Protein AF-A0A6N2KMR7-F1 (afdb_monomer_lite)

Radius of gyration: 20.96 Å; chains: 1; bounding box: 50×30×51 Å

InterPro domains:
  IPR036188 FAD/NAD(P)-binding domain superfamily [G3DSA:3.50.50.60] (3-85)

Foldseek 3Di:
DDPVVVVVCPPPPHPDDPPFAWQAWDQDPQCKIWTAGLVRDTPDIDNDDDDDDLQQLECVVCVVSVHHRRDDCVVPVPVNVVSHPPDDFDKDKDKDKDQDDPPVDPDQKDADDPDQWWGIKGFPCVDPPRDPGIGIMITITGDD

Secondary structure (DSSP, 8-state):
--HHHHHHHTSTT-----S--EEEEEE-TTS-EEEEETTS-EEEEES------GGGT-HHHHHHHSS--SB-GGG-HHHHHHHHT-----EEEEEEEESS--TT---SEEE-SS-SSEEEEEEGGGSTTPPSS-EEEEEEEE--

Sequence (144 aa):
MNSICKALCNETGVESKFGASIGRLECLDDEKWSLTGLDGKNLGHFSGVVLSDKSIASPRFTHVTGRPPPLDLSLTPELALKLQDIPVSPCFALMLAFAEPLSSISVKGFSFKNSEILRWSHCESSKPGLKDGCYIQQQIMQVA

Structure (mmCIF, N/CA/C/O backbone):
data_AF-A0A6N2KMR7-F1
#
_entry.id   AF-A0A6N2KMR7-F1
#
loop_
_atom_site.group_PDB
_atom_site.id
_atom_site.type_symbol
_atom_site.label_atom_id
_atom_site.label_alt_id
_atom_site.label_comp_id
_atom_site.label_asym_id
_atom_site.label_entity_id
_atom_site.label_seq_id
_atom_site.pdbx_PDB_ins_code
_atom_site.Cartn_x
_atom_site.Cartn_y
_atom_site.Cartn_z
_atom_site.occupancy
_atom_site.B_iso_or_equiv
_atom_site.auth_seq_id
_atom_site.auth_comp_id
_atom_site.auth_asym_id
_atom_site.auth_atom_id
_atom_site.pdbx_PDB_model_num
ATOM 1 N N . MET A 1 1 ? 1.963 4.915 8.813 1.00 70.38 1 MET A N 1
ATOM 2 C CA . MET A 1 1 ? 2.772 3.683 8.962 1.00 70.38 1 MET A CA 1
ATOM 3 C C . MET A 1 1 ? 2.676 3.186 10.399 1.00 70.38 1 MET A C 1
ATOM 5 O O . MET A 1 1 ? 2.878 3.993 11.303 1.00 70.38 1 MET A O 1
ATOM 9 N N . ASN A 1 2 ? 2.342 1.908 10.609 1.00 86.69 2 ASN A N 1
ATOM 10 C CA . ASN A 1 2 ? 2.277 1.312 11.950 1.00 86.69 2 ASN A CA 1
ATOM 11 C C . ASN A 1 2 ? 3.689 1.034 12.518 1.00 86.69 2 ASN A C 1
ATOM 13 O O . ASN A 1 2 ? 4.682 1.128 11.797 1.00 86.69 2 ASN A O 1
ATOM 17 N N . SER A 1 3 ? 3.786 0.734 13.815 1.00 88.69 3 SER A N 1
ATOM 18 C CA . SER A 1 3 ? 5.062 0.499 14.512 1.00 88.69 3 SER A CA 1
ATOM 19 C C . SER A 1 3 ? 5.852 -0.691 13.958 1.00 88.69 3 SER A C 1
ATOM 21 O O . SER A 1 3 ? 7.073 -0.613 13.880 1.00 88.69 3 SER A O 1
ATOM 23 N N . ILE A 1 4 ? 5.166 -1.751 13.524 1.00 92.25 4 ILE A N 1
ATOM 24 C CA . ILE A 1 4 ? 5.787 -2.957 12.959 1.00 92.25 4 ILE A CA 1
ATOM 25 C C . ILE A 1 4 ? 6.536 -2.614 11.669 1.00 92.25 4 ILE A C 1
ATOM 27 O O . ILE A 1 4 ? 7.726 -2.886 11.552 1.00 92.25 4 ILE A O 1
ATOM 31 N N . CYS A 1 5 ? 5.871 -1.950 10.721 1.00 92.50 5 CYS A N 1
ATOM 32 C CA . CYS A 1 5 ? 6.503 -1.543 9.470 1.00 92.50 5 CYS A CA 1
ATOM 33 C C . CYS A 1 5 ? 7.652 -0.557 9.713 1.00 92.50 5 CYS A C 1
ATOM 35 O O . CYS A 1 5 ? 8.672 -0.658 9.045 1.00 92.50 5 CYS A O 1
ATOM 37 N N . LYS A 1 6 ? 7.524 0.355 10.691 1.00 92.81 6 LYS A N 1
ATOM 38 C CA . LYS A 1 6 ? 8.619 1.270 11.059 1.00 92.81 6 LYS A CA 1
ATOM 39 C C . LYS A 1 6 ? 9.860 0.521 11.538 1.00 92.81 6 LYS A C 1
ATOM 41 O O . LYS A 1 6 ? 10.958 0.912 11.167 1.00 92.81 6 LYS A O 1
ATOM 46 N N . ALA A 1 7 ? 9.690 -0.524 12.348 1.00 95.19 7 ALA A N 1
ATOM 47 C CA . ALA A 1 7 ? 10.809 -1.342 12.805 1.00 95.19 7 ALA A CA 1
ATOM 48 C C . ALA A 1 7 ? 11.517 -2.013 11.618 1.00 95.19 7 ALA A C 1
ATOM 50 O O . ALA A 1 7 ? 12.725 -1.869 11.481 1.00 95.19 7 ALA A O 1
ATOM 51 N N . LEU A 1 8 ? 10.755 -2.632 10.707 1.00 94.00 8 LEU A N 1
ATOM 52 C CA . LEU A 1 8 ? 11.303 -3.272 9.504 1.00 94.00 8 LEU A CA 1
ATOM 53 C C . LEU A 1 8 ? 12.011 -2.281 8.567 1.00 94.00 8 LEU A C 1
ATOM 55 O O . LEU A 1 8 ? 13.038 -2.607 7.983 1.00 94.00 8 LEU A O 1
ATOM 59 N N . CYS A 1 9 ? 11.491 -1.059 8.437 1.00 94.00 9 CYS A N 1
ATOM 60 C CA . CYS A 1 9 ? 12.112 -0.003 7.634 1.00 94.00 9 CYS A CA 1
ATOM 61 C C . CYS A 1 9 ? 13.466 0.480 8.175 1.00 94.00 9 CYS A C 1
ATOM 63 O O . CYS A 1 9 ? 14.212 1.098 7.419 1.00 94.00 9 CYS A O 1
ATOM 65 N N . ASN A 1 10 ? 13.749 0.232 9.457 1.00 93.81 10 ASN A N 1
ATOM 66 C CA . ASN A 1 10 ? 14.956 0.673 10.155 1.00 93.81 10 ASN A CA 1
ATOM 67 C C . ASN A 1 10 ? 15.948 -0.479 10.408 1.00 93.81 10 ASN A C 1
ATOM 69 O O . ASN A 1 10 ? 16.920 -0.291 11.139 1.00 93.81 10 ASN A O 1
ATOM 73 N N . GLU A 1 11 ? 15.689 -1.666 9.855 1.00 96.38 11 GLU A N 1
ATOM 74 C CA . GLU A 1 11 ? 16.571 -2.826 9.981 1.00 96.38 11 GLU A CA 1
ATOM 75 C C . GLU A 1 11 ? 17.934 -2.557 9.317 1.00 96.38 11 GLU A C 1
ATOM 77 O O . GLU A 1 11 ? 18.044 -1.804 8.344 1.00 96.38 11 GLU A O 1
ATOM 82 N N . THR A 1 12 ? 19.000 -3.172 9.835 1.00 96.44 12 THR A N 1
ATOM 83 C CA . THR A 1 12 ? 20.358 -2.916 9.329 1.00 96.44 12 THR A CA 1
ATOM 84 C C . THR A 1 12 ? 20.485 -3.359 7.870 1.00 96.44 12 THR A C 1
ATOM 86 O O . THR A 1 12 ? 20.189 -4.501 7.531 1.00 96.44 12 THR A O 1
ATOM 89 N N . GLY A 1 13 ? 20.961 -2.458 7.005 1.00 95.50 13 GLY A N 1
ATOM 90 C CA . GLY A 1 13 ? 21.101 -2.709 5.566 1.00 95.50 13 GLY A CA 1
ATOM 91 C C . GLY A 1 13 ? 19.853 -2.391 4.735 1.00 95.50 13 GLY A C 1
ATOM 92 O O . GLY A 1 13 ? 19.892 -2.556 3.518 1.00 95.50 13 GLY A O 1
ATOM 93 N N . VAL A 1 14 ? 18.771 -1.902 5.352 1.00 95.00 14 VAL A N 1
ATOM 94 C CA . VAL A 1 14 ? 17.563 -1.454 4.645 1.00 95.00 14 VAL A CA 1
ATOM 95 C C . VAL A 1 14 ? 17.596 0.060 4.435 1.00 95.00 14 VAL A C 1
ATOM 97 O O . VAL A 1 14 ? 17.665 0.834 5.386 1.00 95.00 14 VAL A O 1
ATOM 100 N N . GLU A 1 15 ? 17.485 0.496 3.178 1.00 94.81 15 GLU A N 1
ATOM 101 C CA . GLU A 1 15 ? 17.237 1.898 2.830 1.00 94.81 15 GLU A CA 1
ATOM 102 C C . GLU A 1 15 ? 15.759 2.086 2.461 1.00 94.81 15 GLU A C 1
ATOM 104 O O . GLU A 1 15 ? 15.278 1.562 1.456 1.00 94.81 15 GLU A O 1
ATOM 109 N N . SER A 1 16 ? 15.027 2.857 3.269 1.00 93.50 16 SER A N 1
ATOM 110 C CA . SER A 1 16 ? 13.608 3.150 3.031 1.00 93.50 16 SER A CA 1
ATOM 111 C C . SER A 1 16 ? 13.420 4.529 2.391 1.00 93.50 16 SER A C 1
ATOM 113 O O . SER A 1 16 ? 13.817 5.541 2.967 1.00 93.50 16 SER A O 1
ATOM 115 N N . LYS A 1 17 ? 12.750 4.591 1.231 1.00 92.12 17 LYS A N 1
ATOM 116 C CA . LYS A 1 17 ? 12.401 5.847 0.538 1.00 92.12 17 LYS A CA 1
ATOM 117 C C . LYS A 1 17 ? 10.891 6.079 0.550 1.00 92.12 17 LYS A C 1
ATOM 119 O O . LYS A 1 17 ? 10.124 5.241 0.085 1.00 92.12 17 LYS A O 1
ATOM 124 N N . PHE A 1 18 ? 10.464 7.240 1.049 1.00 91.50 18 PHE A N 1
ATOM 125 C CA . PHE A 1 18 ? 9.055 7.651 1.098 1.00 91.50 18 PHE A CA 1
ATOM 126 C C . PHE A 1 18 ? 8.759 8.770 0.104 1.00 91.50 18 PHE A C 1
ATOM 128 O O . PHE A 1 18 ? 9.647 9.528 -0.274 1.00 91.50 18 PHE A O 1
ATOM 135 N N . GLY A 1 19 ? 7.500 8.868 -0.333 1.00 90.50 19 GLY A N 1
ATOM 136 C CA . GLY A 1 19 ? 7.081 9.853 -1.337 1.00 90.50 19 GLY A CA 1
ATOM 137 C C . GLY A 1 19 ? 7.582 9.559 -2.757 1.00 90.50 19 GLY A C 1
ATOM 138 O O . GLY A 1 19 ? 7.258 10.299 -3.679 1.00 90.50 19 GLY A O 1
ATOM 139 N N . ALA A 1 20 ? 8.327 8.468 -2.954 1.00 91.88 20 ALA A N 1
ATOM 140 C CA . ALA A 1 20 ? 8.743 7.989 -4.263 1.00 91.88 20 ALA A CA 1
ATOM 141 C C . ALA A 1 20 ? 7.660 7.070 -4.841 1.00 91.88 20 ALA A C 1
ATOM 143 O O . ALA A 1 20 ? 7.450 5.961 -4.355 1.00 91.88 20 ALA A O 1
ATOM 144 N N . SER A 1 21 ? 6.961 7.537 -5.874 1.00 91.94 21 SER A N 1
ATOM 145 C CA . SER A 1 21 ? 6.011 6.711 -6.624 1.00 91.94 21 SER A CA 1
ATOM 146 C C . SER A 1 21 ? 6.685 6.187 -7.881 1.00 91.94 21 SER A C 1
ATOM 148 O O . SER A 1 21 ? 7.198 6.983 -8.667 1.00 91.94 21 SER A O 1
ATOM 150 N N . ILE A 1 22 ? 6.683 4.871 -8.081 1.00 93.06 22 ILE A N 1
ATOM 151 C CA . ILE A 1 22 ? 7.292 4.263 -9.265 1.00 93.06 22 ILE A CA 1
ATOM 152 C C . ILE A 1 22 ? 6.375 4.475 -10.470 1.00 93.06 22 ILE A C 1
ATOM 154 O O . ILE A 1 22 ? 5.182 4.186 -10.405 1.00 93.06 22 ILE A O 1
ATOM 158 N N . GLY A 1 23 ? 6.930 5.015 -11.552 1.00 92.75 23 GLY A N 1
ATOM 159 C CA . GLY A 1 23 ? 6.217 5.293 -12.797 1.00 92.75 23 GLY A CA 1
ATOM 160 C C . GLY A 1 23 ? 6.558 4.335 -13.932 1.00 92.75 23 GLY A C 1
ATOM 161 O O . GLY A 1 23 ? 5.735 4.151 -14.821 1.00 92.75 23 GLY A O 1
ATOM 162 N N . ARG A 1 24 ? 7.751 3.730 -13.912 1.00 92.06 24 ARG A N 1
ATOM 163 C CA . ARG A 1 24 ? 8.189 2.743 -14.905 1.00 92.06 24 ARG A CA 1
ATOM 164 C C . ARG A 1 24 ? 9.224 1.790 -14.311 1.00 92.06 24 ARG A C 1
ATOM 166 O O . ARG A 1 24 ? 10.106 2.227 -13.566 1.00 92.06 24 ARG A O 1
ATOM 173 N N . LEU A 1 25 ? 9.110 0.518 -14.679 1.00 91.94 25 LEU A N 1
ATOM 174 C CA . LEU A 1 25 ? 10.096 -0.533 -14.467 1.00 91.94 25 LEU A CA 1
ATOM 175 C C . LEU A 1 25 ? 10.515 -1.099 -15.815 1.00 91.94 25 LEU A C 1
ATOM 177 O O . LEU A 1 25 ? 9.667 -1.437 -16.636 1.00 91.94 25 LEU A O 1
ATOM 181 N N . GLU A 1 26 ? 11.817 -1.230 -16.011 1.00 90.38 26 GLU A N 1
ATOM 182 C CA . GLU A 1 26 ? 12.391 -1.747 -17.248 1.00 90.38 26 GLU A CA 1
ATOM 183 C C . GLU A 1 26 ? 13.459 -2.788 -16.916 1.00 90.38 26 GLU A C 1
ATOM 185 O O . GLU A 1 26 ? 14.340 -2.532 -16.092 1.00 90.38 26 GLU A O 1
ATOM 190 N N . CYS A 1 27 ? 13.352 -3.968 -17.529 1.00 87.25 27 CYS A N 1
ATOM 191 C CA . CYS A 1 27 ? 14.391 -4.988 -17.470 1.00 87.25 27 CYS A CA 1
ATOM 192 C C . CYS A 1 27 ? 15.380 -4.730 -18.608 1.00 87.25 27 CYS A C 1
ATOM 194 O O . CYS A 1 27 ? 14.987 -4.682 -19.771 1.00 87.25 27 CYS A O 1
ATOM 196 N N . LEU A 1 28 ? 16.646 -4.542 -18.258 1.00 84.88 28 LEU A N 1
ATOM 197 C CA . LEU A 1 28 ? 17.759 -4.345 -19.180 1.00 84.88 28 LEU A CA 1
ATOM 198 C C . LEU A 1 28 ? 18.403 -5.700 -19.527 1.00 84.88 28 LEU A C 1
ATOM 200 O O . LEU A 1 28 ? 18.197 -6.686 -18.818 1.00 84.88 28 LEU A O 1
ATOM 204 N N . ASP A 1 29 ? 19.235 -5.722 -20.572 1.00 77.69 29 ASP A N 1
ATOM 205 C CA . ASP A 1 29 ? 19.816 -6.933 -21.188 1.00 77.69 29 ASP A CA 1
ATOM 206 C C . ASP A 1 29 ? 20.681 -7.823 -20.252 1.00 77.69 29 ASP A C 1
ATOM 208 O O . ASP A 1 29 ? 20.979 -8.962 -20.595 1.00 77.69 29 ASP A O 1
ATOM 212 N N . ASP A 1 30 ? 21.030 -7.345 -19.049 1.00 76.75 30 ASP A N 1
ATOM 213 C CA . ASP A 1 30 ? 21.846 -8.035 -18.026 1.00 76.75 30 ASP A CA 1
ATOM 214 C C . ASP A 1 30 ? 21.025 -8.563 -16.818 1.00 76.75 30 ASP A C 1
ATOM 216 O O . ASP A 1 30 ? 21.556 -8.689 -15.713 1.00 76.75 30 ASP A O 1
ATOM 220 N N . GLU A 1 31 ? 19.706 -8.747 -16.952 1.00 72.81 31 GLU A N 1
ATOM 221 C CA . GLU A 1 31 ? 18.780 -8.980 -15.815 1.00 72.81 31 GLU A CA 1
ATOM 222 C C . GLU A 1 31 ? 18.812 -7.862 -14.749 1.00 72.81 31 GLU A C 1
ATOM 224 O O . GLU A 1 31 ? 18.358 -8.012 -13.611 1.00 72.81 31 GLU A O 1
ATOM 229 N N . LYS A 1 32 ? 19.340 -6.692 -15.123 1.00 89.25 32 LYS A N 1
ATOM 230 C CA . LYS A 1 32 ? 19.325 -5.484 -14.300 1.00 89.25 32 LYS A CA 1
ATOM 231 C C . LYS A 1 32 ? 18.017 -4.748 -14.513 1.00 89.25 32 LYS A C 1
ATOM 233 O O . LYS A 1 32 ? 17.578 -4.540 -15.637 1.00 89.25 32 LYS A O 1
ATOM 238 N N . TRP A 1 33 ? 17.444 -4.262 -13.431 1.00 92.19 33 TRP A N 1
ATOM 239 C CA . TRP A 1 33 ? 16.207 -3.503 -13.439 1.00 92.19 33 TRP A CA 1
ATOM 240 C C . TRP A 1 33 ? 16.489 -2.022 -13.267 1.00 92.19 33 TRP A C 1
ATOM 242 O O . TRP A 1 33 ? 17.208 -1.639 -12.344 1.00 92.19 33 TRP A O 1
ATOM 252 N N . SER A 1 34 ? 15.897 -1.190 -14.116 1.00 93.88 34 SER A N 1
ATOM 253 C CA . SER A 1 34 ? 15.903 0.265 -13.973 1.00 93.88 34 SER A CA 1
ATOM 254 C C . SER A 1 34 ? 14.548 0.753 -13.470 1.00 93.88 34 SER A C 1
ATOM 256 O O . SER A 1 34 ? 13.500 0.364 -13.996 1.00 93.88 34 SER A O 1
ATOM 258 N N . LEU A 1 35 ? 14.558 1.601 -12.438 1.00 94.81 35 LEU A N 1
ATOM 259 C CA . LEU A 1 35 ? 13.351 2.190 -11.855 1.00 94.81 35 LEU A CA 1
ATOM 260 C C . LEU A 1 35 ? 13.310 3.688 -12.135 1.00 94.81 35 LEU A C 1
ATOM 262 O O . LEU A 1 35 ? 14.225 4.432 -11.780 1.00 94.81 35 LEU A O 1
ATOM 266 N N . THR A 1 36 ? 12.193 4.149 -12.692 1.00 95.44 36 THR A N 1
ATOM 267 C CA . THR A 1 36 ? 11.924 5.576 -12.903 1.00 95.44 36 THR A CA 1
ATOM 268 C C . THR A 1 36 ? 10.685 5.996 -12.123 1.00 95.44 36 THR A C 1
ATOM 270 O O . THR A 1 36 ? 9.660 5.309 -12.132 1.00 95.44 36 THR A O 1
ATOM 273 N N . GLY A 1 37 ? 10.771 7.129 -11.432 1.00 94.38 37 GLY A N 1
ATOM 274 C CA . GLY A 1 37 ? 9.666 7.714 -10.685 1.00 94.38 37 GLY A CA 1
ATOM 275 C C . GLY A 1 37 ? 8.575 8.287 -11.590 1.00 94.38 37 GLY A C 1
ATOM 276 O O . GLY A 1 37 ? 8.797 8.594 -12.761 1.00 94.38 37 GLY A O 1
ATOM 277 N N . LEU A 1 38 ? 7.378 8.493 -11.042 1.00 92.56 38 LEU A N 1
ATOM 278 C CA . LEU A 1 38 ? 6.309 9.237 -11.720 1.00 92.56 38 LEU A CA 1
ATOM 279 C C . LEU A 1 38 ? 6.720 10.681 -12.049 1.00 92.56 38 LEU A C 1
ATOM 281 O O . LEU A 1 38 ? 6.232 11.259 -13.019 1.00 92.56 38 LEU A O 1
ATOM 285 N N . ASP A 1 39 ? 7.652 11.256 -11.298 1.00 92.81 39 ASP A N 1
ATOM 286 C CA . ASP A 1 39 ? 8.252 12.559 -11.593 1.00 92.81 39 ASP A CA 1
ATOM 287 C C . ASP A 1 39 ? 9.311 12.510 -12.712 1.00 92.81 39 ASP A C 1
ATOM 289 O O . ASP A 1 39 ? 9.875 13.542 -13.066 1.00 92.81 39 ASP A O 1
ATOM 293 N N . GLY A 1 40 ? 9.572 11.331 -13.286 1.00 92.44 40 GLY A N 1
ATOM 294 C CA . GLY A 1 40 ? 10.562 11.114 -14.340 1.00 92.44 40 GLY A CA 1
ATOM 295 C C . GLY A 1 40 ? 11.996 10.963 -13.832 1.00 92.44 40 GLY A C 1
ATOM 296 O O . GLY A 1 40 ? 12.901 10.781 -14.643 1.00 92.44 40 GLY A O 1
ATOM 297 N N . LYS A 1 41 ? 12.240 11.021 -12.516 1.00 94.81 41 LYS A N 1
ATOM 298 C CA . LYS A 1 41 ? 13.593 10.856 -11.971 1.00 94.81 41 LYS A CA 1
ATOM 299 C C . LYS A 1 41 ? 14.016 9.395 -11.975 1.00 94.81 41 LYS A C 1
ATOM 301 O O . LYS A 1 41 ? 13.223 8.508 -11.662 1.00 94.81 41 LYS A O 1
ATOM 306 N N . ASN A 1 42 ? 15.294 9.157 -12.257 1.00 94.75 42 ASN A N 1
ATOM 307 C CA . ASN A 1 42 ? 15.900 7.843 -12.084 1.00 94.75 42 ASN A CA 1
ATOM 308 C C . ASN A 1 42 ? 16.044 7.538 -10.582 1.00 94.75 42 ASN A C 1
ATOM 310 O O . ASN A 1 42 ? 16.598 8.344 -9.832 1.00 94.75 42 ASN A O 1
ATOM 314 N N . LEU A 1 43 ? 15.518 6.393 -10.149 1.00 94.69 43 LEU A N 1
ATOM 315 C CA . LEU A 1 43 ? 15.523 5.949 -8.753 1.00 94.69 43 LEU A CA 1
ATOM 316 C C . LEU A 1 43 ? 16.609 4.907 -8.457 1.00 94.69 43 LEU A C 1
ATOM 318 O O . LEU A 1 43 ? 16.883 4.646 -7.283 1.00 94.69 43 LEU A O 1
ATOM 322 N N . GLY A 1 44 ? 17.237 4.347 -9.492 1.00 94.31 44 GLY A N 1
ATOM 323 C CA . GLY A 1 44 ? 18.372 3.439 -9.387 1.00 94.31 44 GLY A CA 1
ATOM 324 C C . GLY A 1 44 ? 18.294 2.234 -10.320 1.00 94.31 44 GLY A C 1
ATOM 325 O O . GLY A 1 44 ? 17.309 2.023 -11.031 1.00 94.31 44 GLY A O 1
ATOM 326 N N . HIS A 1 45 ? 19.360 1.434 -10.258 1.00 94.81 45 HIS A N 1
ATOM 327 C CA . HIS A 1 45 ? 19.469 0.141 -10.922 1.00 94.81 45 HIS A CA 1
ATOM 328 C C . HIS A 1 45 ? 19.614 -0.965 -9.881 1.00 94.81 45 HIS A C 1
ATOM 330 O O . HIS A 1 45 ? 20.354 -0.803 -8.909 1.00 94.81 45 HIS A O 1
ATOM 336 N N . PHE A 1 46 ? 18.927 -2.082 -10.093 1.00 93.94 46 PHE A N 1
ATOM 337 C CA . PHE A 1 46 ? 18.835 -3.168 -9.123 1.00 93.94 46 PHE A CA 1
ATOM 338 C C . PHE A 1 46 ? 19.002 -4.518 -9.812 1.00 93.94 46 PHE A C 1
ATOM 340 O O . PHE A 1 46 ? 18.495 -4.720 -10.909 1.00 93.94 46 PHE A O 1
ATOM 347 N N . SER A 1 47 ? 19.670 -5.467 -9.159 1.00 93.38 47 SER A N 1
ATOM 348 C CA . SER A 1 47 ? 19.814 -6.836 -9.683 1.00 93.38 47 SER A CA 1
ATOM 349 C C . SER A 1 47 ? 18.516 -7.648 -9.618 1.00 93.38 47 SER A C 1
ATOM 351 O O . SER A 1 47 ? 18.439 -8.743 -10.152 1.00 93.38 47 SER A O 1
ATOM 353 N N . GLY A 1 48 ? 17.500 -7.141 -8.922 1.00 90.62 48 GLY A N 1
ATOM 354 C CA . GLY A 1 48 ? 16.201 -7.779 -8.796 1.00 90.62 48 GLY A CA 1
ATOM 355 C C . GLY A 1 48 ? 15.203 -6.833 -8.148 1.00 90.62 48 GLY A C 1
ATOM 356 O O . GLY A 1 48 ? 15.582 -5.934 -7.392 1.00 90.62 48 GLY A O 1
ATOM 357 N N . VAL A 1 49 ? 13.924 -7.029 -8.455 1.00 90.50 49 VAL A N 1
ATOM 358 C CA . VAL A 1 49 ? 12.834 -6.197 -7.943 1.00 90.50 49 VAL A CA 1
ATOM 359 C C . VAL A 1 49 ? 11.735 -7.091 -7.398 1.00 90.50 49 VAL A C 1
ATOM 361 O O . VAL A 1 49 ? 11.293 -8.027 -8.059 1.00 90.50 49 VAL A O 1
ATOM 364 N N . VAL A 1 50 ? 11.269 -6.771 -6.192 1.00 91.00 50 VAL A N 1
ATOM 365 C CA . VAL A 1 50 ? 10.104 -7.414 -5.584 1.00 91.00 50 VAL A CA 1
ATOM 366 C C . VAL A 1 50 ? 8.953 -6.423 -5.569 1.00 91.00 50 VAL A C 1
ATOM 368 O O . VAL A 1 50 ? 9.069 -5.316 -5.045 1.00 91.00 50 VAL A O 1
ATOM 371 N N . LEU A 1 51 ? 7.831 -6.838 -6.147 1.00 88.00 51 LEU A N 1
ATOM 372 C CA . LEU A 1 51 ? 6.626 -6.031 -6.280 1.00 88.00 51 LEU A CA 1
ATOM 373 C C . LEU A 1 51 ? 5.560 -6.554 -5.322 1.00 88.00 51 LEU A C 1
ATOM 375 O O . LEU A 1 51 ? 5.130 -7.699 -5.432 1.00 88.00 51 LEU A O 1
ATOM 379 N N . SER A 1 52 ? 5.134 -5.715 -4.381 1.00 89.12 52 SER A N 1
ATOM 380 C CA . SER A 1 52 ? 4.100 -6.058 -3.396 1.00 89.12 52 SER A CA 1
ATOM 381 C C . SER A 1 52 ? 2.750 -5.390 -3.668 1.00 89.12 52 SER A C 1
ATOM 383 O O . SER A 1 52 ? 1.738 -5.812 -3.111 1.00 89.12 52 SER A O 1
ATOM 385 N N . ASP A 1 53 ? 2.712 -4.367 -4.526 1.00 84.62 53 ASP A N 1
ATOM 386 C CA . ASP A 1 53 ? 1.498 -3.615 -4.834 1.00 84.62 53 ASP A CA 1
ATOM 387 C C . ASP A 1 53 ? 0.887 -4.044 -6.177 1.00 84.62 53 ASP A C 1
ATOM 389 O O . ASP A 1 53 ? 1.533 -4.019 -7.224 1.00 84.62 53 ASP A O 1
ATOM 393 N N . LYS A 1 54 ? -0.401 -4.396 -6.155 1.00 78.69 54 LYS A N 1
ATOM 394 C CA . LYS A 1 54 ? -1.165 -4.827 -7.339 1.00 78.69 54 LYS A CA 1
ATOM 395 C C . LYS A 1 54 ? -1.312 -3.737 -8.412 1.00 78.69 54 LYS A C 1
ATOM 397 O O . LYS A 1 54 ? -1.617 -4.044 -9.562 1.00 78.69 54 LYS A O 1
ATOM 402 N N . SER A 1 55 ? -1.174 -2.459 -8.050 1.00 80.31 55 SER A N 1
ATOM 403 C CA . SER A 1 55 ? -1.330 -1.332 -8.976 1.00 80.31 55 SER A CA 1
ATOM 404 C C . SER A 1 55 ? -0.233 -1.292 -10.029 1.00 80.31 55 SER A C 1
ATOM 406 O O . SER A 1 55 ? -0.448 -0.700 -11.080 1.00 80.31 55 SER A O 1
ATOM 408 N N . ILE A 1 56 ? 0.880 -1.999 -9.809 1.00 82.56 56 ILE A N 1
ATOM 409 C CA . ILE A 1 56 ? 2.019 -2.030 -10.728 1.00 82.56 56 ILE A CA 1
ATOM 410 C C . ILE A 1 56 ? 1.658 -2.484 -12.149 1.00 82.56 56 ILE A C 1
ATOM 412 O O . ILE A 1 56 ? 2.310 -2.101 -13.114 1.00 82.56 56 ILE A O 1
ATOM 416 N N . ALA A 1 57 ? 0.598 -3.280 -12.258 1.00 82.88 57 ALA A N 1
ATOM 417 C CA . ALA A 1 57 ? 0.112 -3.898 -13.481 1.00 82.88 57 ALA A CA 1
ATOM 418 C C . ALA A 1 57 ? -1.380 -3.605 -13.733 1.00 82.88 57 ALA A C 1
ATOM 420 O O . ALA A 1 57 ? -1.947 -4.019 -14.741 1.00 82.88 57 ALA A O 1
ATOM 421 N N . SER A 1 58 ? -2.051 -2.922 -12.800 1.00 81.75 58 SER A N 1
ATOM 422 C CA . SER A 1 58 ? -3.501 -2.747 -12.846 1.00 81.75 58 SER A CA 1
ATOM 423 C C . SER A 1 58 ? -3.894 -1.554 -13.722 1.00 81.75 58 SER A C 1
ATOM 425 O O . SER A 1 58 ? -3.352 -0.464 -13.520 1.00 81.75 58 SER A O 1
ATOM 427 N N . PRO A 1 59 ? -4.944 -1.668 -14.561 1.00 81.06 59 PRO A N 1
ATOM 428 C CA . PRO A 1 59 ? -5.514 -0.529 -15.291 1.00 81.06 59 PRO A CA 1
ATOM 429 C C . PRO A 1 59 ? -5.935 0.645 -14.391 1.00 81.06 59 PRO A C 1
ATOM 431 O O . PRO A 1 59 ? -5.989 1.795 -14.823 1.00 81.06 59 PRO A O 1
ATOM 434 N N . ARG A 1 60 ? -6.189 0.388 -13.100 1.00 82.44 60 ARG A N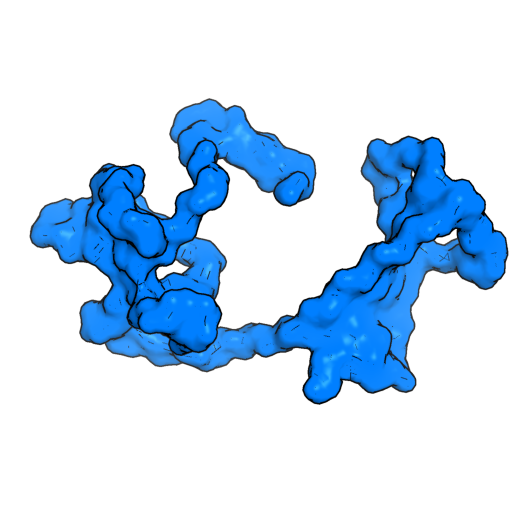 1
ATOM 435 C CA . ARG A 1 60 ? -6.507 1.435 -12.115 1.00 82.44 60 ARG A CA 1
ATOM 436 C C . ARG A 1 60 ? -5.389 2.454 -11.959 1.00 82.44 60 ARG A C 1
ATOM 438 O O . ARG A 1 60 ? -5.677 3.614 -11.685 1.00 82.44 60 ARG A O 1
ATOM 445 N N . PHE A 1 61 ? -4.137 2.035 -12.135 1.00 86.75 61 PHE A N 1
ATOM 446 C CA . PHE A 1 61 ? -3.005 2.951 -12.124 1.00 86.75 61 PHE A CA 1
ATOM 447 C C . PHE A 1 61 ? -3.186 4.037 -13.182 1.00 86.75 61 PHE A C 1
ATOM 449 O O . PHE A 1 61 ? -3.027 5.220 -12.888 1.00 86.75 61 PHE A O 1
ATOM 456 N N . THR A 1 62 ? -3.620 3.650 -14.381 1.00 88.25 62 THR A N 1
ATOM 457 C CA . THR A 1 62 ? -3.908 4.580 -15.473 1.00 88.25 62 THR A CA 1
ATOM 458 C C . THR A 1 62 ? -5.082 5.489 -15.165 1.00 88.25 62 THR A C 1
ATOM 460 O O . THR A 1 62 ? -4.982 6.687 -15.403 1.00 88.25 62 THR A O 1
ATOM 463 N N . HIS A 1 63 ? -6.152 4.979 -14.555 1.00 86.62 63 HIS A N 1
ATOM 464 C CA . HIS A 1 63 ? -7.281 5.826 -14.154 1.00 86.62 63 HIS A CA 1
ATOM 465 C C . HIS A 1 63 ? -6.898 6.903 -13.125 1.00 86.62 63 HIS A C 1
ATOM 467 O O . HIS A 1 63 ? -7.461 7.992 -13.159 1.00 86.62 63 HIS A O 1
ATOM 473 N N . VAL A 1 64 ? -5.953 6.620 -12.221 1.00 86.25 64 VAL A N 1
ATOM 474 C CA . VAL A 1 64 ? -5.527 7.577 -11.181 1.00 86.25 64 VAL A CA 1
ATOM 475 C C . VAL A 1 64 ? -4.434 8.525 -11.677 1.00 86.25 64 VAL A C 1
ATOM 477 O O . VAL A 1 64 ? -4.427 9.696 -11.311 1.00 86.25 64 VAL A O 1
ATOM 480 N N . THR A 1 65 ? -3.494 8.034 -12.486 1.00 88.31 65 THR A N 1
ATOM 481 C CA . THR A 1 65 ? -2.278 8.785 -12.852 1.00 88.31 65 THR A CA 1
ATOM 482 C C . THR A 1 65 ? -2.285 9.332 -14.279 1.00 88.31 65 THR A C 1
ATOM 484 O O . THR A 1 65 ? -1.438 10.157 -14.616 1.00 88.31 65 THR A O 1
ATOM 487 N N . GLY A 1 66 ? -3.186 8.852 -15.140 1.00 90.00 66 GLY A N 1
ATOM 488 C CA . GLY A 1 66 ? -3.186 9.133 -16.579 1.00 90.00 66 GLY A CA 1
ATOM 489 C C . GLY A 1 66 ? -2.049 8.460 -17.359 1.00 90.00 66 GLY A C 1
ATOM 490 O O . GLY A 1 66 ? -1.868 8.758 -18.537 1.00 90.00 66 GLY A O 1
ATOM 491 N N . ARG A 1 67 ? -1.260 7.576 -16.730 1.00 88.50 67 ARG A N 1
ATOM 492 C CA . ARG A 1 67 ? -0.093 6.907 -17.334 1.00 88.50 67 ARG A CA 1
ATOM 493 C C . ARG A 1 67 ? -0.280 5.389 -17.408 1.00 88.50 67 ARG A C 1
ATOM 495 O O . ARG A 1 67 ? -1.049 4.840 -16.618 1.00 88.50 67 ARG A O 1
ATOM 502 N N . PRO A 1 68 ? 0.398 4.679 -18.328 1.00 89.06 68 PRO A N 1
ATOM 503 C CA . PRO A 1 68 ? 0.382 3.218 -18.311 1.00 89.06 68 PRO A CA 1
ATOM 504 C C . PRO A 1 68 ? 0.918 2.680 -16.970 1.00 89.06 68 PRO A C 1
ATOM 506 O O . PRO A 1 68 ? 1.693 3.381 -16.310 1.00 89.06 68 PRO A O 1
ATOM 509 N N . PRO A 1 69 ? 0.509 1.469 -16.548 1.00 90.12 69 PRO A N 1
ATOM 510 C CA . PRO A 1 69 ? 1.047 0.838 -15.349 1.00 90.12 69 PRO A CA 1
ATOM 511 C C . PRO A 1 69 ? 2.582 0.727 -15.411 1.00 90.12 69 PRO A C 1
ATOM 513 O O . PRO A 1 69 ? 3.129 0.568 -16.505 1.00 90.12 69 PRO A O 1
ATOM 516 N N . PRO A 1 70 ? 3.291 0.804 -14.270 1.00 90.69 70 PRO A N 1
ATOM 517 C CA . PRO A 1 70 ? 4.751 0.818 -14.270 1.00 90.69 70 PRO A CA 1
ATOM 518 C C . PRO A 1 70 ? 5.410 -0.437 -14.847 1.00 90.69 70 PRO A C 1
ATOM 520 O O . PRO A 1 70 ? 6.508 -0.327 -15.387 1.00 90.69 70 PRO A O 1
ATOM 523 N N . LEU A 1 71 ? 4.780 -1.608 -14.716 1.00 88.19 71 LEU A N 1
ATOM 524 C CA . LEU A 1 71 ? 5.272 -2.859 -15.288 1.00 88.19 71 LEU A CA 1
ATOM 525 C C . LEU A 1 71 ? 4.619 -3.115 -16.650 1.00 88.19 71 LEU A C 1
ATOM 527 O O . LEU A 1 71 ? 3.393 -3.217 -16.744 1.00 88.19 71 LEU A O 1
ATOM 531 N N . ASP A 1 72 ? 5.441 -3.289 -17.684 1.00 84.75 72 ASP A N 1
ATOM 532 C CA . ASP A 1 72 ? 4.964 -3.720 -18.996 1.00 84.75 72 ASP A CA 1
ATOM 533 C C . ASP A 1 72 ? 4.675 -5.227 -19.001 1.00 84.75 72 ASP A C 1
ATOM 535 O O . ASP A 1 72 ? 5.565 -6.076 -19.073 1.00 84.75 72 ASP A O 1
ATOM 539 N N . LEU A 1 73 ? 3.389 -5.558 -18.918 1.00 78.75 73 LEU A N 1
ATOM 540 C CA . LEU A 1 73 ? 2.909 -6.934 -18.920 1.00 78.75 73 LEU A CA 1
ATOM 541 C C . LEU A 1 73 ? 2.954 -7.609 -20.296 1.00 78.75 73 LEU A C 1
ATOM 543 O O . LEU A 1 73 ? 2.774 -8.826 -20.361 1.00 78.75 73 LEU A O 1
ATOM 547 N N . SER A 1 74 ? 3.209 -6.874 -21.385 1.00 78.38 74 SER A N 1
ATOM 548 C CA . SER A 1 74 ? 3.394 -7.489 -22.708 1.00 78.38 74 SER A CA 1
ATOM 549 C C . SER A 1 74 ? 4.591 -8.446 -22.729 1.00 78.38 74 SER A C 1
ATOM 551 O O . SER A 1 74 ? 4.584 -9.431 -23.465 1.00 78.38 74 SER A O 1
ATOM 553 N N . LEU A 1 75 ? 5.565 -8.208 -21.846 1.00 72.31 75 LEU A N 1
ATOM 554 C CA .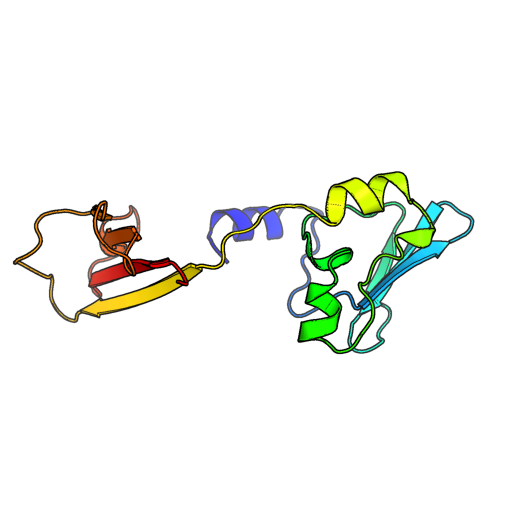 LEU A 1 75 ? 6.761 -9.028 -21.674 1.00 72.31 75 LEU A CA 1
ATOM 555 C C . LEU A 1 75 ? 6.477 -10.359 -20.959 1.00 72.31 75 LEU A C 1
ATOM 557 O O . LEU A 1 75 ? 7.256 -11.299 -21.084 1.00 72.31 75 LEU A O 1
ATOM 561 N N . THR A 1 76 ? 5.368 -10.466 -20.215 1.00 74.75 76 THR A N 1
ATOM 562 C CA . THR A 1 76 ? 4.975 -11.690 -19.488 1.00 74.75 76 THR A CA 1
ATOM 563 C C . THR A 1 76 ? 3.454 -11.918 -19.522 1.00 74.75 76 THR A C 1
ATOM 565 O O . THR A 1 76 ? 2.756 -11.706 -18.523 1.00 74.75 76 THR A O 1
ATOM 568 N N . PRO A 1 77 ? 2.910 -12.423 -20.649 1.00 77.19 77 PRO A N 1
ATOM 569 C CA . PRO A 1 77 ? 1.468 -12.626 -20.826 1.00 77.19 77 PRO A CA 1
ATOM 570 C C . PRO A 1 77 ? 0.818 -13.524 -19.759 1.00 77.19 77 PRO A C 1
ATOM 572 O O . PRO A 1 77 ? -0.312 -13.280 -19.341 1.00 77.19 77 PRO A O 1
ATOM 575 N N . GLU A 1 78 ? 1.537 -14.534 -19.261 1.00 81.44 78 GLU A N 1
ATOM 576 C CA . GLU A 1 78 ? 1.038 -15.416 -18.196 1.00 81.44 78 GLU A CA 1
ATOM 577 C C . GLU A 1 78 ? 0.820 -14.684 -16.865 1.00 81.44 78 GLU A C 1
ATOM 579 O O . GLU A 1 78 ? -0.134 -14.969 -16.136 1.00 81.44 78 GLU A O 1
ATOM 584 N N . LEU A 1 79 ? 1.702 -13.735 -16.535 1.00 78.69 79 LEU A N 1
ATOM 585 C CA . LEU A 1 79 ? 1.584 -12.916 -15.333 1.00 78.69 79 LEU A CA 1
ATOM 586 C C . LEU A 1 79 ? 0.463 -11.886 -15.496 1.00 78.69 79 LEU A C 1
ATOM 588 O O . LEU A 1 79 ? -0.281 -11.639 -14.546 1.00 78.69 79 LEU A O 1
ATOM 592 N N . ALA A 1 80 ? 0.295 -11.347 -16.706 1.00 77.00 80 ALA A N 1
ATOM 593 C CA . ALA A 1 80 ? -0.777 -10.416 -17.040 1.00 77.00 80 ALA A CA 1
ATOM 594 C C . ALA A 1 80 ? -2.158 -10.986 -16.683 1.00 77.00 80 ALA A C 1
ATOM 596 O O . ALA A 1 80 ? -2.929 -10.337 -15.976 1.00 77.00 80 ALA A O 1
ATOM 597 N N . LEU A 1 81 ? -2.430 -12.230 -17.090 1.00 78.06 81 LEU A N 1
ATOM 598 C CA . LEU A 1 81 ? -3.698 -12.913 -16.811 1.00 78.06 81 LEU A CA 1
ATOM 599 C C . LEU A 1 81 ? -3.944 -13.102 -15.308 1.00 78.06 81 LEU A C 1
ATOM 601 O O . LEU A 1 81 ? -5.061 -12.933 -14.833 1.00 78.06 81 LEU A O 1
ATOM 605 N N . LYS A 1 82 ? -2.896 -13.405 -14.533 1.00 81.62 82 LYS A N 1
ATOM 606 C CA . LYS A 1 82 ? -3.012 -13.600 -13.078 1.00 81.62 82 LYS A CA 1
ATOM 607 C C . LYS A 1 82 ? -3.242 -12.295 -12.313 1.00 81.62 82 LYS A C 1
ATOM 609 O O . LYS A 1 82 ? -3.814 -12.328 -11.226 1.00 81.62 82 LYS A O 1
ATOM 614 N N . LEU A 1 83 ? -2.772 -11.166 -12.844 1.00 78.88 83 LEU A N 1
ATOM 615 C CA . LEU A 1 83 ? -2.845 -9.863 -12.178 1.00 78.88 83 LEU A CA 1
ATOM 616 C C . LEU A 1 83 ? -4.094 -9.049 -12.550 1.00 78.88 83 LEU A C 1
ATOM 618 O O . LEU A 1 83 ? -4.509 -8.206 -11.752 1.00 78.88 83 LEU A O 1
ATOM 622 N N . GLN A 1 84 ? -4.699 -9.286 -13.720 1.00 70.88 84 GLN A N 1
ATOM 623 C CA . GLN A 1 84 ? -5.872 -8.532 -14.185 1.00 70.88 84 GLN A CA 1
ATOM 624 C C . GLN A 1 84 ? -7.105 -8.719 -13.286 1.00 70.88 84 GLN A C 1
ATOM 626 O O . GLN A 1 84 ? -7.766 -7.731 -12.958 1.00 70.88 84 GLN A O 1
ATOM 631 N N . ASP A 1 85 ? -7.351 -9.940 -12.809 1.00 72.56 85 ASP A N 1
ATOM 632 C CA . ASP A 1 85 ? -8.604 -10.306 -12.135 1.00 72.56 85 ASP A CA 1
ATOM 633 C C . ASP A 1 85 ? -8.482 -10.463 -10.615 1.00 72.56 85 ASP A C 1
ATOM 635 O O . ASP A 1 85 ? -9.314 -11.118 -9.987 1.00 72.56 85 ASP A O 1
ATOM 639 N N . ILE A 1 86 ? -7.468 -9.863 -9.980 1.00 80.88 86 ILE A N 1
ATOM 640 C CA . ILE A 1 86 ? -7.341 -9.935 -8.518 1.00 80.88 86 ILE A CA 1
ATOM 641 C C . ILE A 1 86 ? -8.507 -9.163 -7.875 1.00 80.88 86 ILE A C 1
ATOM 643 O O . ILE A 1 86 ? -8.542 -7.923 -7.944 1.00 80.88 86 ILE A O 1
ATOM 647 N N . PRO A 1 87 ? -9.458 -9.857 -7.214 1.00 81.19 87 PRO A N 1
ATOM 648 C CA . PRO A 1 87 ? -10.640 -9.214 -6.675 1.00 81.19 87 PRO A CA 1
ATOM 649 C C . PRO A 1 87 ? -10.233 -8.331 -5.507 1.00 81.19 87 PRO A C 1
ATOM 651 O O . PRO A 1 87 ? -9.496 -8.747 -4.614 1.00 81.19 87 PRO A O 1
ATOM 654 N N . VAL A 1 88 ? -10.752 -7.107 -5.484 1.00 79.50 88 VAL A N 1
ATOM 655 C CA . VAL A 1 88 ? -10.634 -6.251 -4.308 1.00 79.50 88 VAL A CA 1
ATOM 656 C C . VAL A 1 88 ? -11.932 -5.526 -4.024 1.00 79.50 88 VAL A C 1
ATOM 658 O O . VAL A 1 88 ? -12.575 -4.988 -4.924 1.00 79.50 88 VAL A O 1
ATOM 661 N N . SER A 1 89 ? -12.278 -5.476 -2.747 1.00 82.75 89 SER A N 1
ATOM 662 C CA . SER A 1 89 ? -13.438 -4.742 -2.269 1.00 82.75 89 SER A CA 1
ATOM 663 C C . SER A 1 89 ? -13.000 -3.348 -1.826 1.00 82.75 89 SER A C 1
ATOM 665 O O . SER A 1 89 ? -12.152 -3.244 -0.935 1.00 82.75 89 SER A O 1
ATOM 667 N N . PRO A 1 90 ? -13.523 -2.270 -2.433 1.00 83.19 90 PRO A N 1
ATOM 668 C CA . PRO A 1 90 ? -13.331 -0.939 -1.883 1.00 83.19 90 PRO A CA 1
ATOM 669 C C . PRO A 1 90 ? -14.017 -0.851 -0.513 1.00 83.19 90 PRO A C 1
ATOM 671 O O . PRO A 1 90 ? -15.063 -1.457 -0.277 1.00 83.19 90 PRO A O 1
ATOM 674 N N . CYS A 1 91 ? -13.420 -0.092 0.397 1.00 86.44 91 CYS A N 1
ATOM 675 C CA . CYS A 1 91 ? -13.992 0.178 1.707 1.00 86.44 91 CYS A CA 1
ATOM 676 C C . CYS A 1 91 ? -13.635 1.594 2.147 1.00 86.44 91 CYS A C 1
ATOM 678 O O . CYS A 1 91 ? -12.530 2.071 1.876 1.00 86.44 91 CYS A O 1
ATOM 680 N N . PHE A 1 92 ? -14.541 2.236 2.873 1.00 90.06 92 PHE A N 1
ATOM 681 C CA . PHE A 1 92 ? -14.238 3.482 3.567 1.00 90.06 92 PHE A CA 1
ATOM 682 C C . PHE A 1 92 ? -13.900 3.174 5.020 1.00 90.06 92 PHE A C 1
ATOM 684 O O . PHE A 1 92 ? -14.566 2.363 5.656 1.00 90.06 92 PHE A O 1
ATOM 691 N N . ALA A 1 93 ? -12.876 3.831 5.553 1.00 90.75 93 ALA A N 1
ATOM 692 C CA . ALA A 1 93 ? -12.578 3.808 6.977 1.00 90.75 93 ALA A CA 1
ATOM 693 C C . ALA A 1 93 ? -12.860 5.197 7.556 1.00 90.75 93 ALA A C 1
ATOM 695 O O . ALA A 1 93 ? -12.299 6.186 7.089 1.00 90.75 93 ALA A O 1
ATOM 696 N N . LEU A 1 94 ? -13.726 5.261 8.563 1.00 90.19 94 LEU A N 1
ATOM 697 C CA . LEU A 1 94 ? -14.047 6.466 9.320 1.00 90.19 94 LEU A CA 1
ATOM 698 C C . LEU A 1 94 ? -13.464 6.338 10.725 1.00 90.19 94 LEU A C 1
ATOM 700 O O . LEU A 1 94 ? -13.569 5.284 11.349 1.00 90.19 94 LEU A O 1
ATOM 704 N N . MET A 1 95 ? -12.855 7.412 11.216 1.00 90.38 95 MET A N 1
ATOM 705 C CA . MET A 1 95 ? -12.312 7.489 12.565 1.00 90.38 95 MET A CA 1
ATOM 706 C C . MET A 1 95 ? -12.987 8.641 13.303 1.00 90.38 95 MET A C 1
ATOM 708 O O . MET A 1 95 ? -12.929 9.781 12.849 1.00 90.38 95 MET A O 1
ATOM 712 N N . LEU A 1 96 ? -13.642 8.334 14.418 1.00 88.19 96 LEU A N 1
ATOM 713 C CA . LEU A 1 96 ? -14.338 9.304 15.259 1.00 88.19 96 LEU A CA 1
ATOM 714 C C . LEU A 1 96 ? -13.593 9.448 16.577 1.00 88.19 96 LEU A C 1
ATOM 716 O O . LEU A 1 96 ? -13.258 8.444 17.195 1.00 88.19 96 LEU A O 1
ATOM 720 N N . ALA A 1 97 ? -13.338 10.683 16.988 1.00 89.00 97 ALA 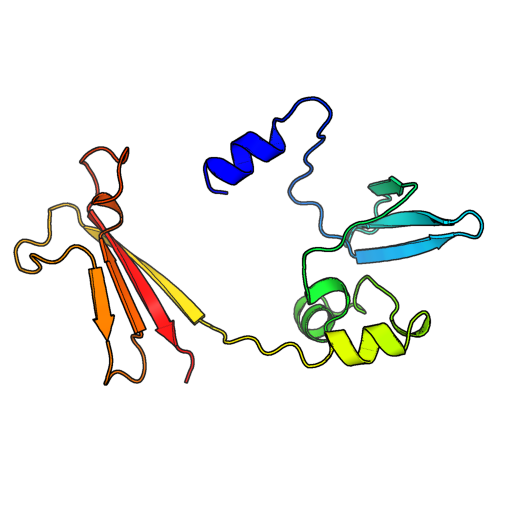A N 1
ATOM 721 C CA . ALA A 1 97 ? -12.635 11.022 18.214 1.00 89.00 97 ALA A CA 1
ATOM 722 C C . ALA A 1 97 ? -13.602 11.711 19.181 1.00 89.00 97 ALA A C 1
ATOM 724 O O . ALA A 1 97 ? -14.210 12.720 18.826 1.00 89.00 97 ALA A O 1
ATOM 725 N N . PHE A 1 98 ? -13.724 11.186 20.397 1.00 85.31 98 PHE A N 1
ATOM 726 C CA . PHE A 1 98 ? -14.548 11.772 21.452 1.00 85.31 98 PHE A CA 1
ATOM 727 C C . PHE A 1 98 ? -13.668 12.303 22.587 1.00 85.31 98 PHE A C 1
ATOM 729 O O . PHE A 1 98 ? -12.673 11.672 22.960 1.00 85.31 98 PHE A O 1
ATOM 736 N N . ALA A 1 99 ? -14.048 13.470 23.121 1.00 86.94 99 ALA A N 1
ATOM 737 C CA . ALA A 1 99 ? -13.374 14.106 24.256 1.00 86.94 99 ALA A CA 1
ATOM 738 C C . ALA A 1 99 ? -13.538 13.295 25.553 1.00 86.94 99 ALA A C 1
ATOM 740 O O . ALA A 1 99 ? -12.631 13.243 26.376 1.00 86.94 99 ALA A O 1
ATOM 741 N N . GLU A 1 100 ? -14.677 12.620 25.695 1.00 84.44 100 GLU A N 1
ATOM 742 C CA . GLU A 1 100 ? -15.014 11.758 26.823 1.00 84.44 100 GLU A CA 1
ATOM 743 C C . GLU A 1 100 ? -15.379 10.348 26.331 1.00 84.44 100 GLU A C 1
ATOM 745 O O . GLU A 1 100 ? -15.787 10.188 25.174 1.00 84.44 100 GLU A O 1
ATOM 750 N N . PRO A 1 101 ? -15.232 9.309 27.177 1.00 81.62 101 PRO A N 1
ATOM 751 C CA . PRO A 1 101 ? -15.634 7.954 26.819 1.00 81.62 101 PRO A CA 1
ATOM 752 C C . PRO A 1 101 ? -17.119 7.879 26.483 1.00 81.62 101 PRO A C 1
ATOM 754 O O . PRO A 1 101 ? -17.962 8.401 27.211 1.00 81.62 101 PRO A O 1
ATOM 757 N N . LEU A 1 102 ? -17.455 7.121 25.439 1.00 80.94 102 LEU A N 1
ATOM 758 C CA . LEU A 1 102 ? -18.840 6.749 25.175 1.00 80.94 102 LEU A CA 1
ATOM 759 C C . LEU A 1 102 ? -19.318 5.751 26.238 1.00 80.94 102 LEU A C 1
ATOM 761 O O . LEU A 1 102 ? -19.099 4.548 26.125 1.00 80.94 102 LEU A O 1
ATOM 765 N N . SER A 1 103 ? -19.991 6.252 27.271 1.00 80.19 103 SER A N 1
ATOM 766 C CA . SER A 1 103 ? -20.526 5.440 28.373 1.00 80.19 103 SER A CA 1
ATOM 767 C C . SER A 1 103 ? -21.643 4.481 27.942 1.00 80.19 103 SER A C 1
ATOM 769 O O . SER A 1 103 ? -21.862 3.458 28.587 1.00 80.19 103 SER A O 1
ATOM 771 N N . SER A 1 104 ? -22.331 4.777 26.835 1.00 80.25 104 SER A N 1
ATOM 772 C CA . SER A 1 104 ? -23.441 3.979 26.301 1.00 80.25 104 SER A CA 1
ATOM 773 C C . SER A 1 104 ? -23.007 2.739 25.510 1.00 80.25 104 SER A C 1
ATOM 775 O O . SER A 1 104 ? -23.840 1.875 25.236 1.00 80.25 104 SER A O 1
ATOM 777 N N . ILE A 1 105 ? -21.725 2.621 25.146 1.00 78.25 105 ILE A N 1
ATOM 778 C CA . ILE A 1 105 ? -21.194 1.500 24.363 1.00 78.25 105 ILE A CA 1
ATOM 779 C C . ILE A 1 105 ? -20.135 0.779 25.197 1.00 78.25 105 ILE A C 1
ATOM 781 O O . ILE A 1 105 ? -18.967 1.152 25.219 1.00 78.25 105 ILE A O 1
ATOM 785 N N . SER A 1 106 ? -20.541 -0.298 25.869 1.00 77.19 106 SER A N 1
ATOM 786 C CA . SER A 1 106 ? -19.650 -1.099 26.724 1.00 77.19 106 SER A CA 1
ATOM 787 C C . SER A 1 106 ? -18.728 -2.049 25.948 1.00 77.19 106 SER A C 1
ATOM 789 O O . SER A 1 106 ? -17.835 -2.670 26.528 1.00 77.19 106 SER A O 1
ATOM 791 N N . VAL A 1 107 ? -18.930 -2.184 24.634 1.00 82.69 107 VAL A N 1
ATOM 792 C CA . VAL A 1 107 ? -18.178 -3.107 23.779 1.00 82.69 107 VAL A CA 1
ATOM 793 C C . VAL A 1 107 ? -16.998 -2.420 23.096 1.00 82.69 107 VAL A C 1
ATOM 795 O O . VAL A 1 107 ? -17.103 -1.321 22.562 1.00 82.69 107 VAL A O 1
ATOM 798 N N . LYS A 1 108 ? -15.857 -3.114 23.060 1.00 85.94 108 LYS A N 1
ATOM 799 C CA . LYS A 1 108 ? -14.612 -2.621 22.445 1.00 85.94 108 LYS A CA 1
ATOM 800 C C . LYS A 1 108 ? -14.566 -2.825 20.932 1.00 85.94 108 LYS A C 1
ATOM 802 O O . LYS A 1 108 ? -13.732 -2.239 20.258 1.00 85.94 108 LYS A O 1
ATOM 807 N N . GLY A 1 109 ? -15.435 -3.659 20.376 1.00 88.50 109 GLY A N 1
ATOM 808 C CA . GLY A 1 109 ? -15.568 -3.847 18.938 1.00 88.50 109 GLY A CA 1
ATOM 809 C C . GLY A 1 109 ? -16.703 -4.800 18.609 1.00 88.50 109 GLY A C 1
ATOM 810 O O . GLY A 1 109 ? -17.045 -5.662 19.416 1.00 88.50 109 GLY A O 1
ATOM 811 N N . PHE A 1 110 ? -17.315 -4.613 17.446 1.00 89.19 110 PHE A N 1
ATOM 812 C CA . PHE A 1 110 ? -18.465 -5.395 17.004 1.00 89.19 110 PHE A CA 1
ATOM 813 C C . PHE A 1 110 ? -18.620 -5.347 15.479 1.00 89.19 110 PHE A C 1
ATOM 815 O O . PHE A 1 110 ? -18.074 -4.475 14.802 1.00 89.19 110 PHE A O 1
ATOM 822 N N . SER A 1 111 ? -19.350 -6.321 14.933 1.00 91.75 111 SER A N 1
ATOM 823 C CA . SER A 1 111 ? -19.655 -6.431 13.501 1.00 91.75 111 SER A CA 1
ATOM 824 C C . SER A 1 111 ? -21.132 -6.161 13.241 1.00 91.75 111 SER A C 1
ATOM 826 O O . SER A 1 111 ? -21.990 -6.585 14.015 1.00 91.75 111 SER A O 1
ATOM 828 N N . PHE A 1 112 ? -21.427 -5.505 12.126 1.00 91.06 112 PHE A N 1
ATOM 829 C CA . PHE A 1 112 ? -22.783 -5.274 11.644 1.00 91.06 112 PHE A CA 1
ATOM 830 C C . PHE A 1 112 ? -23.107 -6.345 10.596 1.00 91.06 112 PHE A C 1
ATOM 832 O O . PHE A 1 112 ? -22.355 -6.519 9.642 1.00 91.06 112 PHE A O 1
ATOM 839 N N . LYS A 1 113 ? -24.198 -7.100 10.785 1.00 88.69 113 LYS A N 1
ATOM 840 C CA . LYS A 1 113 ? -24.611 -8.162 9.842 1.00 88.69 113 LYS A CA 1
ATOM 841 C C . LYS A 1 113 ? -25.688 -7.722 8.849 1.00 88.69 113 LYS A C 1
ATOM 843 O O . LYS A 1 113 ? -25.712 -8.222 7.735 1.00 88.69 113 LYS A O 1
ATOM 848 N N . ASN A 1 114 ? -26.540 -6.778 9.251 1.00 89.62 114 ASN A N 1
ATOM 849 C CA . ASN A 1 114 ? -27.715 -6.339 8.491 1.00 89.62 114 ASN A CA 1
ATOM 850 C C . ASN A 1 114 ? -27.632 -4.843 8.144 1.00 89.62 114 ASN A C 1
ATOM 852 O O . ASN A 1 114 ? -28.631 -4.134 8.201 1.00 89.62 114 ASN A O 1
ATOM 856 N N . SER A 1 115 ? -26.426 -4.337 7.886 1.00 87.56 115 SER A N 1
ATOM 857 C CA . SER A 1 115 ? -26.221 -2.960 7.442 1.00 87.56 115 SER A CA 1
ATOM 858 C C . SER A 1 115 ? -25.649 -2.975 6.034 1.00 87.56 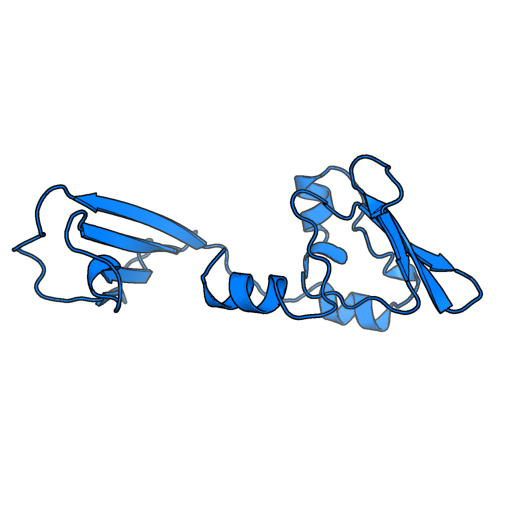115 SER A C 1
ATOM 860 O O . SER A 1 115 ? -24.694 -3.696 5.762 1.00 87.56 115 SER A O 1
ATOM 862 N N . GLU A 1 116 ? -26.234 -2.168 5.153 1.00 87.88 116 GLU A N 1
ATOM 863 C CA . GLU A 1 116 ? -25.745 -1.968 3.783 1.00 87.88 116 GLU A CA 1
ATOM 864 C C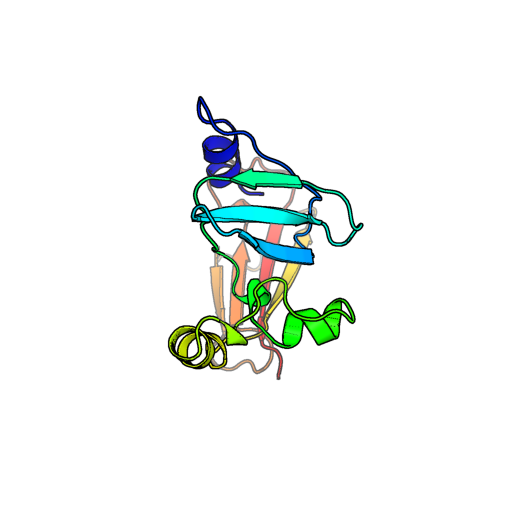 . GLU A 1 116 ? -24.483 -1.093 3.747 1.00 87.88 116 GLU A C 1
ATOM 866 O O . GLU A 1 116 ? -23.721 -1.132 2.787 1.00 87.88 116 GLU A O 1
ATOM 871 N N . ILE A 1 117 ? -24.249 -0.317 4.812 1.00 88.38 117 ILE A N 1
ATOM 872 C CA . ILE A 1 117 ? -23.190 0.693 4.874 1.00 88.38 117 ILE A CA 1
ATOM 873 C C . ILE A 1 117 ? -22.106 0.277 5.862 1.00 88.38 117 ILE A C 1
ATOM 875 O O . ILE A 1 117 ? -20.932 0.279 5.512 1.00 88.38 117 ILE A O 1
ATOM 879 N N . LEU A 1 118 ? -22.458 -0.083 7.098 1.00 88.94 118 LEU A N 1
ATOM 880 C CA . LEU A 1 118 ? -21.492 -0.390 8.154 1.00 88.94 118 LEU A CA 1
ATOM 881 C C . LEU A 1 118 ? -21.134 -1.879 8.145 1.00 88.94 118 LEU A C 1
ATOM 883 O O . LEU A 1 118 ? -22.017 -2.725 8.061 1.00 88.94 118 LEU A O 1
ATOM 887 N N . ARG A 1 119 ? -19.850 -2.219 8.313 1.00 90.62 119 ARG A N 1
ATOM 888 C CA . ARG A 1 119 ? -19.397 -3.620 8.393 1.00 90.62 119 ARG A CA 1
ATOM 889 C C . ARG A 1 119 ? -18.834 -3.989 9.755 1.00 90.62 119 ARG A C 1
ATOM 891 O O . ARG A 1 119 ? -19.222 -5.002 10.334 1.00 90.62 119 ARG A O 1
ATOM 898 N N . TRP A 1 120 ? -17.944 -3.170 10.304 1.00 91.69 120 TRP A N 1
ATOM 899 C CA . TRP A 1 120 ? -17.427 -3.370 11.658 1.00 91.69 120 TRP A CA 1
ATOM 900 C C . TRP A 1 120 ? -17.002 -2.063 12.303 1.00 91.69 120 TRP A C 1
ATOM 902 O O . TRP A 1 120 ? -16.717 -1.079 11.618 1.00 91.69 120 TRP A O 1
ATOM 912 N N . SER A 1 121 ? -16.950 -2.073 13.631 1.00 90.31 121 SER A N 1
ATOM 913 C CA . SER A 1 121 ? -16.417 -0.977 14.422 1.00 90.31 121 SER A CA 1
ATOM 914 C C . SER A 1 121 ? -15.537 -1.472 15.564 1.00 90.31 121 SER A C 1
ATOM 916 O O . SER A 1 121 ? -15.743 -2.568 16.086 1.00 90.31 121 SER A O 1
ATOM 918 N N . HIS A 1 122 ? -14.553 -0.664 15.949 1.00 89.75 122 HIS A N 1
ATOM 919 C CA . HIS A 1 122 ? -13.660 -0.936 17.069 1.00 89.75 122 HIS A CA 1
ATOM 920 C C . HIS A 1 122 ? -13.287 0.347 17.807 1.00 89.75 122 HIS A C 1
ATOM 922 O O . HIS A 1 122 ? -13.076 1.389 17.191 1.00 89.75 122 HIS A O 1
ATOM 928 N N . CYS A 1 123 ? -13.176 0.236 19.126 1.00 88.81 123 CYS A N 1
ATOM 929 C CA . CYS A 1 123 ? -12.629 1.242 20.016 1.00 88.81 123 CYS A CA 1
ATOM 930 C C . CYS A 1 123 ? -11.103 1.118 20.008 1.00 88.81 123 CYS A C 1
ATOM 932 O O . CYS A 1 123 ? -10.527 0.266 20.686 1.00 88.81 123 CYS A O 1
ATOM 934 N N . GLU A 1 124 ? -10.450 1.960 19.218 1.00 86.25 124 GLU A N 1
ATOM 935 C CA . GLU A 1 124 ? -9.006 1.963 19.018 1.00 86.25 124 GLU A CA 1
ATOM 936 C C . GLU A 1 124 ? -8.262 2.199 20.334 1.00 86.25 124 GLU A C 1
ATOM 938 O O . GLU A 1 124 ? -7.282 1.509 20.587 1.00 86.25 124 GLU A O 1
ATOM 943 N N . SER A 1 125 ? -8.767 3.066 21.223 1.00 84.31 125 SER A N 1
ATOM 944 C CA . SER A 1 125 ? -8.158 3.332 22.540 1.00 84.31 125 SER A CA 1
ATOM 945 C C . SER A 1 125 ? -8.140 2.118 23.474 1.00 84.31 125 SER A C 1
ATOM 947 O O . SER A 1 125 ? -7.440 2.126 24.480 1.00 84.31 125 SER A O 1
ATOM 949 N N . SER A 1 126 ? -8.858 1.042 23.137 1.00 83.00 126 SER A N 1
ATOM 950 C CA . SER A 1 126 ? -8.786 -0.217 23.879 1.00 83.00 126 SER A CA 1
ATOM 951 C C . SER A 1 126 ? -7.572 -1.086 23.523 1.00 83.00 126 SER A C 1
ATOM 953 O O . SER A 1 126 ? -7.329 -2.090 24.202 1.00 83.00 126 SER A O 1
ATOM 955 N N . LYS A 1 127 ? -6.812 -0.733 22.476 1.00 83.69 127 LYS A N 1
ATOM 956 C CA . LYS A 1 127 ? -5.585 -1.442 22.093 1.00 83.69 127 LYS A CA 1
ATOM 957 C C . LYS A 1 127 ? -4.445 -1.142 23.081 1.00 83.69 127 LYS A C 1
ATOM 959 O O . LYS A 1 127 ? -4.320 -0.010 23.548 1.00 83.69 127 LYS A O 1
ATOM 964 N N . PRO A 1 128 ? -3.571 -2.122 23.375 1.00 82.31 128 PRO A N 1
ATOM 965 C CA . PRO A 1 128 ? -2.445 -1.919 24.284 1.00 82.31 128 PRO A CA 1
ATOM 966 C C . PRO A 1 128 ? -1.520 -0.775 23.843 1.00 82.31 128 PRO A C 1
ATOM 968 O O . PRO A 1 128 ? -1.198 -0.648 22.664 1.00 82.31 128 PRO A O 1
ATOM 971 N N . GLY A 1 129 ? -1.042 0.017 24.806 1.00 75.12 129 GLY A N 1
ATOM 972 C CA . GLY A 1 129 ? -0.033 1.058 24.575 1.00 75.12 129 GLY A CA 1
ATOM 973 C C . GLY A 1 129 ? -0.568 2.420 24.117 1.00 75.12 129 GLY A C 1
ATOM 974 O O . GLY A 1 129 ? 0.230 3.347 23.974 1.00 75.12 129 GLY A O 1
ATOM 975 N N . LEU A 1 130 ? -1.883 2.581 23.933 1.00 66.56 130 LEU A N 1
ATOM 976 C CA . LEU A 1 130 ? -2.513 3.887 23.715 1.00 66.56 130 LEU A CA 1
ATOM 977 C C . LEU A 1 130 ? -2.896 4.493 25.073 1.00 66.56 130 LEU A C 1
ATOM 979 O O . LEU A 1 130 ? -3.605 3.863 25.850 1.00 66.56 130 LEU A O 1
ATOM 983 N N . LYS A 1 131 ? -2.368 5.683 25.393 1.00 54.28 131 LYS A N 1
ATOM 984 C CA . LYS A 1 131 ? -2.668 6.377 26.656 1.00 54.28 131 LYS A CA 1
ATOM 985 C C . LYS A 1 131 ? -3.990 7.139 26.568 1.00 54.28 131 LYS A C 1
ATOM 987 O O . LYS A 1 131 ? -4.300 7.729 25.533 1.00 54.28 131 LYS A O 1
ATOM 992 N N . ASP A 1 132 ? -4.709 7.130 27.685 1.00 54.25 132 ASP A N 1
ATOM 993 C CA . ASP A 1 132 ? -5.984 7.805 27.918 1.00 54.25 132 ASP A CA 1
ATOM 994 C C . ASP A 1 132 ? -5.924 9.287 27.523 1.00 54.25 132 ASP A C 1
ATOM 996 O O . ASP A 1 132 ? -5.084 10.043 28.009 1.00 54.25 132 ASP A O 1
ATOM 1000 N N . GLY A 1 133 ? -6.814 9.706 26.625 1.00 51.53 133 GLY A N 1
ATOM 1001 C CA . GLY A 1 133 ? -6.927 11.112 26.229 1.00 51.53 133 GLY A CA 1
ATOM 1002 C C . GLY A 1 133 ? -7.799 11.362 25.003 1.00 51.53 133 GLY A C 1
ATOM 1003 O O . GLY A 1 133 ? -8.287 12.471 24.818 1.00 51.53 133 GLY A O 1
ATOM 1004 N N . CYS A 1 134 ? -8.039 10.342 24.174 1.00 50.91 134 CYS A N 1
ATOM 1005 C CA . CYS A 1 134 ? -8.974 10.441 23.060 1.00 50.91 134 CYS A CA 1
ATOM 1006 C C . CYS A 1 134 ? -9.621 9.082 22.783 1.00 50.91 134 CYS A C 1
ATOM 1008 O O . CYS A 1 134 ? -8.926 8.092 22.540 1.00 50.91 134 CYS A O 1
ATOM 1010 N N . TYR A 1 135 ? -10.952 9.024 22.831 1.00 57.09 135 TYR A N 1
ATOM 1011 C CA . TYR A 1 135 ? -11.690 7.807 22.508 1.00 57.09 135 TYR A CA 1
ATOM 1012 C C . TYR A 1 135 ? -11.875 7.748 21.010 1.00 57.09 135 TYR A C 1
ATOM 1014 O O . TYR A 1 135 ? -12.656 8.505 20.441 1.00 57.09 135 TYR A O 1
ATOM 1022 N N . ILE A 1 136 ? -11.107 6.870 20.380 1.00 60.41 136 ILE A N 1
ATOM 1023 C CA . ILE A 1 136 ? -11.091 6.737 18.935 1.00 60.41 136 ILE A CA 1
ATOM 1024 C C . ILE A 1 136 ? -11.931 5.524 18.551 1.00 60.41 136 ILE A C 1
ATOM 1026 O O . ILE A 1 136 ? -11.644 4.407 18.975 1.00 60.41 136 ILE A O 1
ATOM 1030 N N . GLN A 1 137 ? -12.947 5.727 17.721 1.00 63.88 137 GLN A N 1
ATOM 1031 C CA . GLN A 1 137 ? -13.753 4.663 17.143 1.00 63.88 137 GLN A CA 1
ATOM 1032 C C . GLN A 1 137 ? -13.472 4.569 15.646 1.00 63.88 137 GLN A C 1
ATOM 1034 O O . GLN A 1 137 ? -13.750 5.504 14.896 1.00 63.88 137 GLN A O 1
ATOM 1039 N N . GLN A 1 138 ? -12.938 3.433 15.203 1.00 67.88 138 GLN A N 1
ATOM 1040 C CA . GLN A 1 138 ? -12.833 3.113 13.785 1.00 67.88 138 GLN A CA 1
ATOM 1041 C C . GLN A 1 138 ? -14.124 2.433 13.331 1.00 67.88 138 GLN A C 1
ATOM 1043 O O . GLN A 1 138 ? -14.653 1.559 14.022 1.00 67.88 138 GLN A O 1
ATOM 1048 N N . GLN A 1 139 ? -14.627 2.821 12.167 1.00 72.44 139 GLN A N 1
ATOM 1049 C CA . GLN A 1 139 ? -15.728 2.172 11.470 1.00 72.44 139 GLN A CA 1
ATOM 1050 C C . GLN A 1 13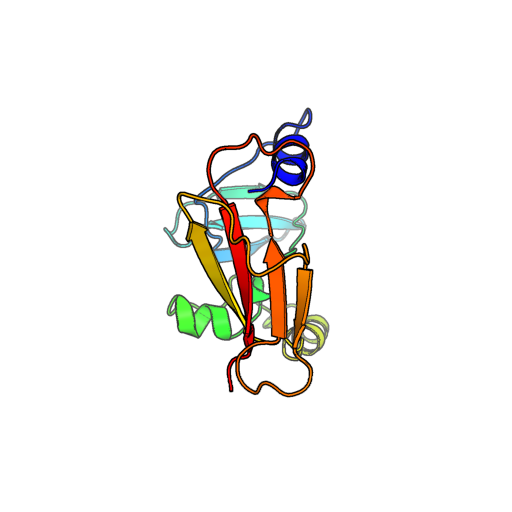9 ? -15.285 1.876 10.044 1.00 72.44 139 GLN A C 1
ATOM 1052 O O . GLN A 1 139 ? -14.768 2.760 9.362 1.00 72.44 139 GLN A O 1
ATOM 1057 N N . ILE A 1 140 ? -15.476 0.642 9.589 1.00 74.88 140 ILE A N 1
ATOM 1058 C CA . ILE A 1 140 ? -15.304 0.305 8.177 1.00 74.88 140 ILE A CA 1
ATOM 1059 C C . ILE A 1 140 ? -16.667 0.180 7.529 1.00 74.88 140 ILE A C 1
ATOM 1061 O O . ILE A 1 140 ? -17.531 -0.563 8.003 1.00 74.88 140 ILE A O 1
ATOM 1065 N N . MET A 1 141 ? -16.811 0.903 6.428 1.00 74.81 141 MET A N 1
ATOM 1066 C CA . MET A 1 141 ? -18.005 0.964 5.613 1.00 74.81 141 MET A CA 1
ATOM 1067 C C . MET A 1 141 ? -17.766 0.264 4.277 1.00 74.81 141 MET A C 1
ATOM 1069 O O . MET A 1 141 ? -16.666 0.334 3.715 1.00 74.81 141 MET A O 1
ATOM 1073 N N . GLN A 1 142 ? -18.788 -0.415 3.771 1.00 63.81 142 GLN A N 1
ATOM 1074 C CA . GLN A 1 142 ? -18.790 -0.949 2.415 1.00 63.81 142 GLN A CA 1
ATOM 1075 C C . GLN A 1 142 ? -19.254 0.119 1.432 1.00 63.81 142 GLN A C 1
ATOM 1077 O O . GLN A 1 142 ? -20.080 0.967 1.758 1.00 63.81 142 GLN A O 1
ATOM 1082 N N . VAL A 1 143 ? -18.687 0.077 0.229 1.00 57.62 143 VAL A N 1
ATOM 1083 C CA . VAL A 1 143 ? -19.230 0.818 -0.910 1.00 57.62 143 VAL A CA 1
ATOM 1084 C C . VAL A 1 143 ? -20.351 -0.036 -1.494 1.00 57.62 143 VAL A C 1
ATOM 1086 O O . VAL A 1 143 ? -20.111 -1.217 -1.760 1.00 57.62 143 VAL A O 1
ATOM 1089 N N . ALA A 1 144 ? -21.546 0.546 -1.604 1.00 51.91 144 ALA A N 1
ATOM 1090 C CA . ALA A 1 144 ? -22.695 -0.054 -2.278 1.00 51.91 144 ALA A CA 1
ATOM 1091 C C . ALA A 1 144 ? -22.458 -0.157 -3.791 1.00 51.91 144 ALA A C 1
ATOM 1093 O O . ALA A 1 144 ? -21.787 0.750 -4.341 1.00 51.91 144 ALA A O 1
#

pLDDT: mean 84.34, std 10.14, range [50.91, 96.44]

Organism: Salix viminalis (NCBI:txid40686)